Protein AF-A0A2N6ELD4-F1 (afdb_monomer_lite)

Radius of gyration: 31.81 Å; chains: 1; bounding box: 101×23×40 Å

Structure (mmCIF, N/CA/C/O backbone):
data_AF-A0A2N6ELD4-F1
#
_entry.id   AF-A0A2N6ELD4-F1
#
loop_
_atom_site.group_PDB
_atom_site.id
_atom_site.type_symbol
_atom_site.label_atom_id
_atom_site.label_alt_id
_atom_site.label_comp_id
_atom_site.label_asym_id
_atom_site.label_entity_id
_atom_site.label_seq_id
_atom_site.pdbx_PDB_ins_code
_atom_site.Cartn_x
_atom_site.Cartn_y
_atom_site.Cartn_z
_atom_site.occupancy
_atom_site.B_iso_or_equiv
_atom_site.auth_seq_id
_atom_site.auth_comp_id
_atom_site.auth_asym_id
_atom_site.auth_atom_id
_atom_site.pdbx_PDB_model_num
ATOM 1 N N . ILE A 1 1 ? -9.945 0.162 16.788 1.00 88.94 1 ILE A N 1
ATOM 2 C CA . ILE A 1 1 ? -9.278 -0.726 15.803 1.00 88.94 1 ILE A CA 1
ATOM 3 C C . ILE A 1 1 ? -10.378 -1.559 15.162 1.00 88.94 1 ILE A C 1
ATOM 5 O O . ILE A 1 1 ? -11.179 -2.100 15.915 1.00 88.94 1 ILE A O 1
ATOM 9 N N . TYR A 1 2 ? -10.448 -1.615 13.831 1.00 96.50 2 TYR A N 1
ATOM 10 C CA . TYR A 1 2 ? -11.466 -2.367 13.087 1.00 96.50 2 TYR A CA 1
ATOM 11 C C . TYR A 1 2 ? -10.805 -3.454 12.236 1.00 96.50 2 TYR A C 1
ATOM 13 O O . TYR A 1 2 ? -9.700 -3.260 11.733 1.00 96.50 2 TYR A O 1
ATOM 21 N N . SER A 1 3 ? -11.484 -4.587 12.067 1.00 98.06 3 SER A N 1
ATOM 22 C CA . SER A 1 3 ? -11.167 -5.533 10.990 1.00 98.06 3 SER A CA 1
ATOM 23 C C . SER A 1 3 ? -11.577 -4.958 9.631 1.00 98.06 3 SER A C 1
ATOM 25 O O . SER A 1 3 ? -12.412 -4.059 9.577 1.00 98.06 3 SER A O 1
ATOM 27 N N . GLY A 1 4 ? -11.058 -5.517 8.532 1.00 97.50 4 GLY A N 1
ATOM 28 C CA . GLY A 1 4 ? -11.466 -5.102 7.184 1.00 97.50 4 GLY A CA 1
ATOM 29 C C . GLY A 1 4 ? -12.985 -5.162 6.984 1.00 97.50 4 GLY A C 1
ATOM 30 O O . GLY A 1 4 ? -13.575 -4.194 6.527 1.00 97.50 4 GLY A O 1
ATOM 31 N N . ARG A 1 5 ? -13.640 -6.251 7.418 1.00 98.12 5 ARG A N 1
ATOM 32 C CA . ARG A 1 5 ? -15.108 -6.393 7.331 1.00 98.12 5 ARG A CA 1
ATOM 33 C C . ARG A 1 5 ? -15.844 -5.307 8.109 1.00 98.12 5 ARG A C 1
ATOM 35 O O . ARG A 1 5 ? -16.722 -4.663 7.563 1.00 98.12 5 ARG A O 1
ATOM 42 N N . GLN A 1 6 ? -15.427 -5.056 9.350 1.00 98.50 6 GLN A N 1
ATOM 43 C CA . GLN A 1 6 ? -16.025 -3.987 10.153 1.00 98.50 6 GLN A CA 1
ATOM 44 C C . GLN A 1 6 ? -15.813 -2.611 9.515 1.00 98.50 6 GLN A C 1
ATOM 46 O O . GLN A 1 6 ? -16.714 -1.787 9.564 1.00 98.50 6 GLN A O 1
ATOM 51 N N . ALA A 1 7 ? -14.638 -2.359 8.931 1.00 98.38 7 ALA A N 1
ATOM 52 C CA . ALA A 1 7 ? -14.345 -1.114 8.231 1.00 98.38 7 ALA A CA 1
ATOM 53 C C . ALA A 1 7 ? -15.225 -0.934 6.983 1.00 98.38 7 ALA A C 1
ATOM 55 O O . ALA A 1 7 ? -15.655 0.185 6.725 1.00 98.38 7 ALA A O 1
ATOM 56 N N . LEU A 1 8 ? -15.529 -2.016 6.258 1.00 98.06 8 LEU A N 1
ATOM 57 C CA . LEU A 1 8 ? -16.470 -1.995 5.136 1.00 98.06 8 LEU A CA 1
ATOM 58 C C . LEU A 1 8 ? -17.889 -1.657 5.619 1.00 98.06 8 LEU A C 1
ATOM 60 O O . LEU A 1 8 ? -18.522 -0.760 5.075 1.00 98.06 8 LEU A O 1
ATOM 64 N N . ASP A 1 9 ? -18.355 -2.311 6.688 1.00 98.19 9 ASP A N 1
ATOM 65 C CA . ASP A 1 9 ? -19.708 -2.111 7.231 1.00 98.19 9 ASP A CA 1
ATOM 66 C C . ASP A 1 9 ? -19.964 -0.660 7.678 1.00 98.19 9 ASP A C 1
ATOM 68 O O . ASP A 1 9 ? -21.094 -0.174 7.610 1.00 98.19 9 ASP A O 1
ATOM 72 N N . VAL A 1 10 ? -18.920 0.043 8.138 1.00 97.81 10 VAL A N 1
ATOM 73 C CA . VAL A 1 10 ? -18.999 1.459 8.543 1.00 97.81 10 VAL A CA 1
ATOM 74 C C . VAL A 1 10 ? -18.557 2.444 7.451 1.00 97.81 10 VAL A C 1
ATOM 76 O O . VAL A 1 10 ? -18.483 3.642 7.717 1.00 97.81 10 VAL A O 1
ATOM 79 N N . GLY A 1 11 ? -18.245 1.964 6.242 1.00 97.50 11 GLY A N 1
ATOM 80 C CA . GLY A 1 11 ? -17.868 2.797 5.095 1.00 97.50 11 GLY A CA 1
ATOM 81 C C . GLY A 1 11 ? -16.492 3.465 5.195 1.00 97.50 11 GLY A C 1
ATOM 82 O O . GLY A 1 11 ? -16.269 4.507 4.589 1.00 97.50 11 GLY A O 1
ATOM 83 N N . LEU A 1 12 ? -15.565 2.907 5.977 1.00 98.06 12 LEU A N 1
ATOM 84 C CA . LEU A 1 12 ? -14.175 3.383 6.044 1.00 98.06 12 LEU A CA 1
ATOM 85 C C . LEU A 1 12 ? -13.316 2.888 4.872 1.00 98.06 12 LEU A C 1
ATOM 87 O O . LEU A 1 12 ? -12.263 3.465 4.607 1.00 98.06 12 LEU A O 1
ATOM 91 N N . VAL A 1 13 ? -13.730 1.803 4.220 1.00 97.38 13 VAL A N 1
ATOM 92 C CA . VAL A 1 13 ? -13.110 1.255 3.009 1.00 97.38 13 VAL A CA 1
ATOM 93 C C . VAL A 1 13 ? -14.203 0.944 1.999 1.00 97.38 13 VAL A C 1
ATOM 95 O O . VAL A 1 13 ? -15.314 0.597 2.397 1.00 97.38 13 VAL A O 1
ATOM 98 N N . ASP A 1 14 ? -13.880 1.046 0.715 1.00 97.00 14 ASP A N 1
ATOM 99 C CA . ASP A 1 14 ? -14.858 0.835 -0.355 1.00 97.00 14 ASP A CA 1
ATOM 100 C C . ASP A 1 14 ? -15.126 -0.657 -0.598 1.00 97.00 14 ASP A C 1
ATOM 102 O O . ASP A 1 14 ? -16.271 -1.069 -0.766 1.00 97.00 14 ASP A O 1
ATOM 106 N N . GLU A 1 15 ? -14.073 -1.484 -0.577 1.00 96.94 15 GLU A N 1
ATOM 107 C CA . GLU A 1 15 ? -14.147 -2.909 -0.911 1.00 96.94 15 GLU A CA 1
ATOM 108 C C . GLU A 1 15 ? -13.136 -3.757 -0.119 1.00 96.94 15 GLU A C 1
ATOM 110 O O . GLU A 1 15 ? -12.165 -3.257 0.457 1.00 96.94 15 GLU A O 1
ATOM 115 N N . LEU A 1 16 ? -13.360 -5.077 -0.100 1.00 98.06 16 LEU A N 1
ATOM 116 C CA . LEU A 1 16 ? -12.432 -6.059 0.463 1.00 98.06 16 LEU A CA 1
ATOM 117 C C . LEU A 1 16 ? -11.728 -6.825 -0.650 1.00 98.06 16 LEU A C 1
ATOM 119 O O . LEU A 1 16 ? -12.379 -7.434 -1.492 1.00 98.06 16 LEU A O 1
ATOM 123 N N . GLY A 1 17 ? -10.404 -6.890 -0.570 1.00 96.88 17 GLY A N 1
ATOM 124 C CA . GLY A 1 17 ? -9.589 -7.619 -1.529 1.00 96.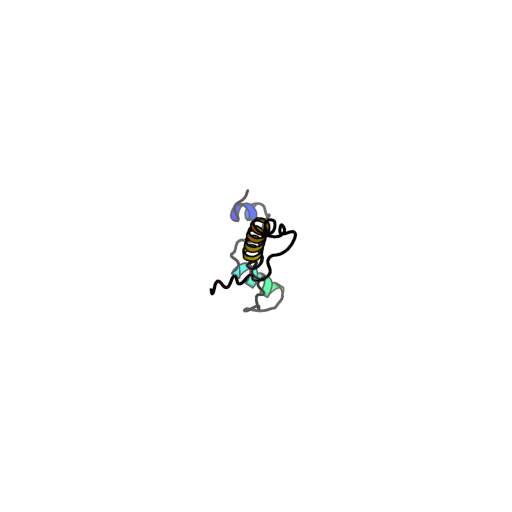88 17 GLY A CA 1
ATOM 125 C C . GLY A 1 17 ? -8.143 -7.741 -1.074 1.00 96.88 17 GLY A C 1
ATOM 126 O O . GLY A 1 17 ? -7.757 -7.308 0.016 1.00 96.88 17 GLY A O 1
ATOM 127 N N . ASN A 1 18 ? -7.342 -8.367 -1.920 1.00 96.81 18 ASN A N 1
ATOM 128 C CA . ASN A 1 18 ? -5.897 -8.428 -1.790 1.00 96.81 18 ASN A CA 1
ATOM 129 C C . ASN A 1 18 ? -5.224 -7.399 -2.723 1.00 96.81 18 ASN A C 1
ATOM 131 O O . ASN A 1 18 ? -5.873 -6.578 -3.369 1.00 96.81 18 ASN A O 1
ATOM 135 N N . LEU A 1 19 ? -3.892 -7.434 -2.789 1.00 95.12 19 LEU A N 1
ATOM 136 C CA . LEU A 1 19 ? -3.115 -6.518 -3.624 1.00 95.12 19 LEU A CA 1
ATOM 137 C C . LEU A 1 19 ? -3.458 -6.615 -5.123 1.00 95.12 19 LEU A C 1
ATOM 139 O O . LEU A 1 19 ? -3.482 -5.596 -5.803 1.00 95.12 19 LEU A O 1
ATOM 143 N N . GLN A 1 20 ? -3.704 -7.819 -5.641 1.00 94.25 20 GLN A N 1
ATOM 144 C CA . GLN A 1 20 ? -4.017 -8.039 -7.056 1.00 94.25 20 GLN A CA 1
ATOM 145 C C . GLN A 1 20 ? -5.366 -7.434 -7.435 1.00 94.25 20 GLN A C 1
ATOM 147 O O . GLN A 1 20 ? -5.477 -6.848 -8.506 1.00 94.25 20 GLN A O 1
ATOM 152 N N . ASP A 1 21 ? -6.350 -7.504 -6.536 1.00 95.25 21 ASP A N 1
ATOM 153 C CA . ASP A 1 21 ? -7.665 -6.893 -6.750 1.00 95.25 21 ASP A CA 1
ATOM 154 C C . ASP A 1 21 ? -7.528 -5.366 -6.866 1.00 95.25 21 ASP A C 1
ATOM 156 O O . ASP A 1 21 ? -8.054 -4.755 -7.795 1.00 95.25 21 ASP A O 1
ATOM 160 N N . ALA A 1 22 ? -6.712 -4.756 -5.997 1.00 94.88 22 ALA A N 1
ATOM 161 C CA . ALA A 1 22 ? -6.418 -3.324 -6.054 1.00 94.88 22 ALA A CA 1
ATOM 162 C C . ALA A 1 22 ? -5.675 -2.917 -7.342 1.00 94.88 22 ALA A C 1
ATOM 164 O O . ALA A 1 22 ? -5.967 -1.869 -7.920 1.00 94.88 22 ALA A O 1
ATOM 165 N N . ILE A 1 23 ? -4.731 -3.741 -7.813 1.00 95.00 23 ILE A N 1
ATOM 166 C CA . ILE A 1 23 ? -4.016 -3.511 -9.079 1.00 95.00 23 ILE A CA 1
ATOM 167 C C . ILE A 1 23 ? -4.980 -3.603 -10.264 1.00 95.00 23 ILE A C 1
ATOM 169 O O . ILE A 1 23 ? -4.959 -2.728 -11.128 1.00 95.00 23 ILE A O 1
ATOM 173 N N . ALA A 1 24 ? -5.826 -4.635 -10.302 1.00 94.00 24 ALA A N 1
ATOM 174 C CA . ALA A 1 24 ? -6.793 -4.840 -11.373 1.00 94.00 24 ALA A CA 1
ATOM 175 C C . ALA A 1 24 ? -7.792 -3.678 -11.450 1.00 94.00 24 ALA A C 1
ATOM 177 O O . ALA A 1 24 ? -7.995 -3.121 -12.527 1.00 94.00 24 ALA A O 1
ATOM 178 N N . TYR A 1 25 ? -8.329 -3.256 -10.303 1.00 94.25 25 TYR A N 1
ATOM 179 C CA . TYR A 1 25 ? -9.237 -2.115 -10.214 1.00 94.25 25 TYR A CA 1
ATOM 180 C C . TYR A 1 25 ? -8.579 -0.817 -10.706 1.00 94.25 25 TYR A C 1
ATOM 182 O O . TYR A 1 25 ? -9.136 -0.098 -11.534 1.00 94.25 25 TYR A O 1
ATOM 190 N N . ALA A 1 26 ? -7.344 -0.537 -10.275 1.00 93.94 26 ALA A N 1
ATOM 191 C CA . ALA A 1 26 ? -6.602 0.631 -10.744 1.00 93.94 26 ALA A CA 1
ATOM 192 C C . ALA A 1 26 ? -6.313 0.577 -12.256 1.00 93.94 26 ALA A C 1
ATOM 194 O O . ALA A 1 26 ? -6.376 1.602 -12.939 1.00 93.94 26 ALA A O 1
ATOM 195 N N . ALA A 1 27 ? -6.010 -0.604 -12.796 1.00 94.56 27 ALA A N 1
ATOM 196 C CA . ALA A 1 27 ? -5.757 -0.788 -14.220 1.00 94.56 27 ALA A CA 1
ATOM 197 C C . ALA A 1 27 ? -7.024 -0.604 -15.068 1.00 94.56 27 ALA A C 1
ATOM 199 O O . ALA A 1 27 ? -6.952 -0.022 -16.151 1.00 94.56 27 ALA A O 1
ATOM 200 N N . GLU A 1 28 ? -8.179 -1.045 -14.566 1.00 93.44 28 GLU A N 1
ATOM 201 C CA . GLU A 1 28 ? -9.482 -0.816 -15.191 1.00 93.44 28 GLU A CA 1
ATOM 202 C C . GLU A 1 28 ? -9.833 0.675 -15.211 1.00 93.44 28 GLU A C 1
ATOM 204 O O . GLU A 1 28 ? -10.117 1.222 -16.277 1.00 93.44 28 GLU A O 1
ATOM 209 N N . LEU A 1 29 ? -9.709 1.361 -14.070 1.00 93.94 29 LEU A N 1
ATOM 210 C CA . LEU A 1 29 ? -9.988 2.797 -13.955 1.00 93.94 29 LEU A CA 1
ATOM 211 C C . LEU A 1 29 ? -9.114 3.667 -14.866 1.00 93.94 29 LEU A C 1
ATOM 213 O O . LEU A 1 29 ? -9.535 4.735 -15.306 1.00 93.94 29 LEU A O 1
ATOM 217 N N . THR A 1 30 ? -7.884 3.230 -15.128 1.00 93.88 30 THR A N 1
ATOM 218 C CA . THR A 1 30 ? -6.906 3.974 -15.935 1.00 93.88 30 THR A CA 1
ATOM 219 C C . THR A 1 30 ? -6.845 3.516 -17.392 1.00 93.88 30 THR A C 1
ATOM 221 O O . THR A 1 30 ? -6.166 4.150 -18.198 1.00 93.88 30 THR A O 1
ATOM 224 N N . GLY A 1 31 ? -7.540 2.433 -17.752 1.00 93.25 31 GLY A N 1
ATOM 225 C CA . GLY A 1 31 ? -7.494 1.849 -19.094 1.00 93.25 31 GLY A CA 1
ATOM 226 C C . GLY A 1 31 ? -6.159 1.177 -19.450 1.00 93.25 31 GLY A C 1
ATOM 227 O O . GLY A 1 31 ? -5.880 0.977 -20.630 1.00 93.25 31 GLY A O 1
ATOM 228 N N . LEU A 1 32 ? -5.329 0.822 -18.460 1.00 89.69 32 LEU A N 1
ATOM 229 C CA . LEU A 1 32 ? -4.016 0.187 -18.662 1.00 89.69 32 LEU A CA 1
ATOM 230 C C . LEU A 1 32 ? -4.100 -1.304 -19.042 1.00 89.69 32 LEU A C 1
ATOM 232 O O . LEU A 1 32 ? -3.113 -1.882 -19.497 1.00 89.69 32 LEU A O 1
ATOM 236 N N . GLY A 1 33 ? -5.272 -1.931 -18.911 1.00 83.25 33 GLY A N 1
ATOM 237 C CA . GLY A 1 33 ? -5.500 -3.319 -19.318 1.00 83.25 33 GLY A CA 1
ATOM 238 C C . GLY A 1 33 ? -5.075 -4.354 -18.270 1.00 83.25 33 GLY A C 1
ATOM 239 O O . GLY A 1 33 ? -5.022 -4.070 -17.081 1.00 83.25 33 GLY A O 1
ATOM 240 N N . LYS A 1 34 ? -4.837 -5.600 -18.704 1.00 77.75 34 LYS A N 1
ATOM 241 C CA . LYS A 1 34 ? -4.730 -6.771 -17.806 1.00 77.75 34 LYS A CA 1
ATOM 242 C C . LYS A 1 34 ? -3.358 -6.989 -17.157 1.00 77.75 34 LYS A C 1
ATOM 244 O O . LYS A 1 34 ? -3.268 -7.816 -16.258 1.00 77.75 34 LYS A O 1
ATOM 249 N N . ASP A 1 35 ? -2.317 -6.303 -17.62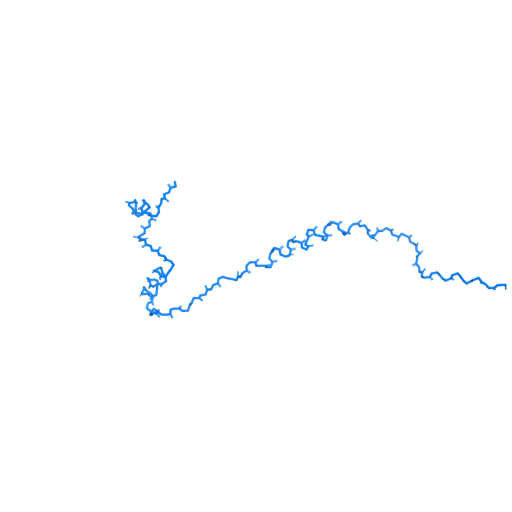1 1.00 84.00 35 ASP A N 1
ATOM 250 C CA . ASP A 1 35 ? -0.938 -6.510 -17.155 1.00 84.00 35 ASP A CA 1
ATOM 251 C C . ASP A 1 35 ? -0.197 -5.167 -17.018 1.00 84.00 35 ASP A C 1
ATOM 253 O O . ASP A 1 35 ? 0.615 -4.798 -17.871 1.00 84.00 35 ASP A O 1
ATOM 257 N N . PRO A 1 36 ? -0.545 -4.358 -16.001 1.00 88.88 36 PRO A N 1
ATOM 258 C CA . PRO A 1 36 ? 0.115 -3.083 -15.769 1.00 88.88 36 PRO A CA 1
ATOM 259 C C . PRO A 1 36 ? 1.533 -3.294 -15.224 1.00 88.88 36 PRO A C 1
ATOM 261 O O . PRO A 1 36 ? 1.758 -4.048 -14.277 1.00 88.88 36 PRO A O 1
ATOM 264 N N . THR A 1 37 ? 2.500 -2.549 -15.759 1.00 91.25 37 THR A N 1
ATOM 265 C CA . THR A 1 37 ? 3.867 -2.539 -15.222 1.00 91.25 37 THR A CA 1
ATOM 266 C C . THR A 1 37 ? 3.882 -1.969 -13.801 1.00 91.25 37 THR A C 1
ATOM 268 O O . THR A 1 37 ? 3.616 -0.784 -13.594 1.00 91.25 37 THR A O 1
ATOM 271 N N . LEU A 1 38 ? 4.252 -2.793 -12.819 1.00 92.12 38 LEU A N 1
ATOM 272 C CA . LEU A 1 38 ? 4.364 -2.385 -11.418 1.00 92.12 38 LEU A CA 1
ATOM 273 C C . LEU A 1 38 ? 5.736 -1.769 -11.127 1.00 92.12 38 LEU A C 1
ATOM 275 O O . LEU A 1 38 ? 6.778 -2.370 -11.397 1.00 92.12 38 LEU A O 1
ATOM 279 N N . ILE A 1 39 ? 5.741 -0.582 -10.521 1.00 92.31 39 ILE A N 1
ATOM 280 C CA . ILE A 1 39 ? 6.959 0.074 -10.035 1.00 92.31 39 ILE A CA 1
ATOM 281 C C . ILE A 1 39 ? 7.024 -0.103 -8.520 1.00 92.31 39 ILE A C 1
ATOM 283 O O . ILE A 1 39 ? 6.176 0.403 -7.787 1.00 92.31 39 ILE A O 1
ATOM 287 N N . TYR A 1 40 ? 8.056 -0.801 -8.049 1.00 89.69 40 TYR A N 1
ATOM 288 C CA . TYR A 1 40 ? 8.290 -1.015 -6.623 1.00 89.69 40 TYR A CA 1
ATOM 289 C C . TYR A 1 40 ? 9.248 0.036 -6.050 1.00 89.69 40 TYR A C 1
ATOM 291 O O . TYR A 1 40 ? 10.192 0.451 -6.734 1.00 89.69 40 TYR A O 1
ATOM 299 N N . PRO A 1 41 ? 9.052 0.460 -4.789 1.00 87.19 41 PRO A N 1
ATOM 300 C CA . PRO A 1 41 ? 9.985 1.358 -4.126 1.00 87.19 41 PRO A CA 1
ATOM 301 C C . PRO A 1 41 ? 11.369 0.711 -4.003 1.00 87.19 41 PRO A C 1
ATOM 303 O O . PRO A 1 41 ? 11.513 -0.512 -3.915 1.00 87.19 41 PRO A O 1
ATOM 306 N N . ARG A 1 42 ? 12.413 1.548 -3.986 1.00 83.69 42 ARG A N 1
ATOM 307 C CA . ARG A 1 42 ? 13.785 1.063 -3.803 1.00 83.69 42 ARG A CA 1
ATOM 308 C C . ARG A 1 42 ? 13.926 0.405 -2.424 1.00 83.69 42 ARG A C 1
ATOM 310 O O . ARG A 1 42 ? 13.429 0.956 -1.446 1.00 83.69 42 ARG A O 1
ATOM 317 N N . PRO A 1 43 ? 14.630 -0.733 -2.321 1.00 78.00 43 PRO A N 1
ATOM 318 C CA . PRO A 1 43 ? 14.823 -1.405 -1.043 1.00 78.00 43 PRO A CA 1
ATOM 319 C C . PRO A 1 43 ? 15.679 -0.553 -0.094 1.00 78.00 43 PRO A C 1
ATOM 321 O O . PRO A 1 43 ? 16.752 -0.087 -0.477 1.00 78.00 43 PRO A O 1
ATOM 324 N N . GLU A 1 44 ? 15.263 -0.432 1.168 1.00 73.25 44 GLU A N 1
ATOM 325 C CA . GLU A 1 44 ? 15.917 0.377 2.220 1.00 73.25 44 GLU A CA 1
ATOM 326 C C . GLU A 1 44 ? 17.275 -0.169 2.713 1.00 73.25 44 GLU A C 1
ATOM 328 O O . GLU A 1 44 ? 17.853 0.331 3.673 1.00 73.25 44 GLU A O 1
ATOM 333 N N . LYS A 1 45 ? 17.829 -1.206 2.072 1.00 64.31 45 LYS A N 1
ATOM 334 C CA . LYS A 1 45 ? 18.966 -1.999 2.587 1.00 64.31 45 LYS A CA 1
ATOM 335 C C . LYS A 1 45 ? 20.250 -1.206 2.869 1.00 64.31 45 LYS A C 1
ATOM 337 O O . LYS A 1 45 ? 21.131 -1.728 3.546 1.00 64.31 45 LYS A O 1
ATOM 342 N N . LYS A 1 46 ? 20.373 0.014 2.350 1.00 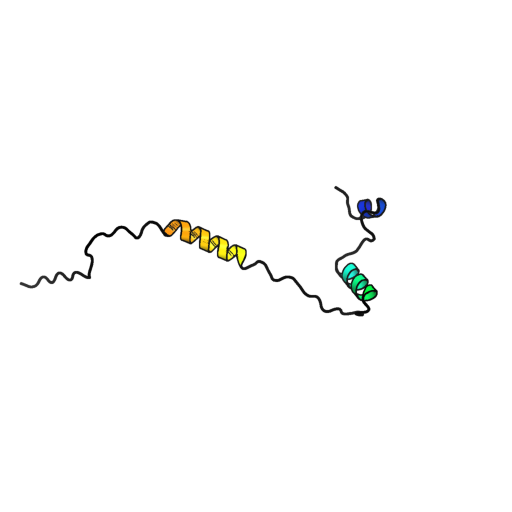64.56 46 LYS A N 1
ATOM 343 C CA . LYS A 1 46 ? 21.547 0.867 2.562 1.00 64.56 46 LYS A CA 1
ATOM 344 C C . LYS A 1 46 ? 21.595 1.459 3.973 1.00 64.56 46 LYS A C 1
ATOM 346 O O . LYS A 1 46 ? 22.645 1.410 4.600 1.00 64.56 46 LYS A O 1
ATOM 351 N N . GLU A 1 47 ? 20.447 1.830 4.531 1.00 70.19 47 GLU A N 1
ATOM 352 C CA . GLU A 1 47 ? 20.354 2.499 5.834 1.00 70.19 47 GLU A CA 1
ATOM 353 C C . GLU A 1 47 ? 20.855 1.625 6.995 1.00 70.19 47 GLU A C 1
ATOM 355 O O . GLU A 1 47 ? 21.514 2.108 7.908 1.00 70.19 47 GLU A O 1
ATOM 360 N N . LEU A 1 48 ? 20.582 0.314 6.978 1.00 77.19 48 LEU A N 1
ATOM 361 C CA . LEU A 1 48 ? 20.959 -0.579 8.084 1.00 77.19 48 LEU A CA 1
ATOM 362 C C . LEU A 1 48 ? 22.468 -0.835 8.154 1.00 77.19 48 LEU A C 1
ATOM 364 O O . LEU A 1 48 ? 23.041 -0.858 9.244 1.00 77.19 48 LEU A O 1
ATOM 368 N N . LEU A 1 49 ? 23.108 -1.041 6.999 1.00 77.44 49 LEU A N 1
ATOM 369 C CA . LEU A 1 49 ? 24.548 -1.279 6.933 1.00 77.44 49 LEU A CA 1
ATOM 370 C C . LEU A 1 49 ? 25.317 0.013 7.240 1.00 77.44 49 LEU A C 1
ATOM 372 O O . LEU A 1 49 ? 26.282 -0.020 8.001 1.00 77.44 49 LEU A O 1
ATOM 376 N N . GLU A 1 50 ? 24.848 1.143 6.705 1.00 73.56 50 GLU A N 1
ATOM 377 C CA . GLU A 1 50 ? 25.398 2.479 6.961 1.00 73.56 50 GLU A CA 1
ATOM 378 C C . GLU A 1 50 ? 25.307 2.841 8.452 1.00 73.56 50 GLU A C 1
ATOM 380 O O . GLU A 1 50 ? 26.321 3.189 9.058 1.00 73.56 50 GLU A O 1
ATOM 385 N N . ARG A 1 51 ? 24.156 2.607 9.099 1.00 74.81 51 ARG A N 1
ATOM 386 C CA . ARG A 1 51 ? 23.983 2.787 10.554 1.00 74.81 51 ARG A CA 1
ATOM 387 C C . ARG A 1 51 ? 24.922 1.918 11.394 1.00 74.81 51 ARG A C 1
ATOM 389 O O . ARG A 1 51 ? 25.415 2.359 12.434 1.00 74.81 51 ARG A O 1
ATOM 396 N N . LEU A 1 52 ? 25.174 0.676 10.974 1.00 80.94 52 LEU A N 1
ATOM 397 C CA . LEU A 1 52 ? 26.118 -0.216 11.657 1.00 80.94 52 LEU A CA 1
ATOM 398 C C . LEU A 1 52 ? 27.559 0.302 11.535 1.00 80.94 52 LEU A C 1
ATOM 400 O O . LEU A 1 52 ? 28.260 0.380 12.545 1.00 80.94 52 LEU A O 1
ATOM 404 N N . LEU A 1 53 ? 27.979 0.713 10.337 1.00 81.44 53 LEU A N 1
ATOM 405 C CA . LEU A 1 53 ? 29.306 1.280 10.073 1.00 81.44 53 LEU A CA 1
ATOM 406 C C . LEU A 1 53 ? 29.555 2.573 10.867 1.00 81.44 53 LEU A C 1
ATOM 408 O O . LEU A 1 53 ? 30.604 2.703 11.502 1.00 81.44 53 LEU A O 1
ATOM 412 N N . GLU A 1 54 ? 28.583 3.488 10.917 1.00 70.06 54 GLU A N 1
ATOM 413 C CA . GLU A 1 54 ? 28.661 4.706 11.738 1.00 70.06 54 GLU A CA 1
ATOM 414 C C . GLU A 1 54 ? 28.833 4.388 13.231 1.00 70.06 54 GLU A C 1
ATOM 416 O O . GLU A 1 54 ? 29.669 4.990 13.914 1.00 70.06 54 GLU A O 1
ATOM 421 N N . SER A 1 55 ? 28.101 3.388 13.737 1.00 69.44 55 SER A N 1
ATOM 422 C CA . SER A 1 55 ? 28.186 2.969 15.142 1.00 69.44 55 SER A CA 1
ATOM 423 C C . SER A 1 55 ? 29.552 2.373 15.514 1.00 69.44 55 SER A C 1
ATOM 425 O O . SER A 1 55 ? 30.009 2.521 16.653 1.00 69.44 55 SER A O 1
ATOM 427 N N . SER A 1 56 ? 30.233 1.731 14.558 1.00 70.00 56 SER A N 1
ATOM 428 C CA . SER A 1 56 ? 31.587 1.206 14.735 1.00 70.00 56 SER A CA 1
ATOM 429 C C . SER A 1 56 ? 32.631 2.324 14.711 1.00 70.00 56 SER A C 1
ATOM 431 O O . SER A 1 56 ? 33.490 2.375 15.589 1.00 70.00 56 SER A O 1
ATOM 433 N N . ILE A 1 57 ? 32.549 3.258 13.761 1.00 69.88 57 ILE A N 1
ATOM 434 C CA . ILE A 1 57 ? 33.543 4.334 13.597 1.00 69.88 57 ILE A CA 1
ATOM 435 C C . ILE A 1 57 ? 33.539 5.291 14.801 1.00 69.88 57 ILE A C 1
ATOM 437 O O . ILE A 1 57 ? 34.608 5.661 15.296 1.00 69.88 57 ILE A O 1
ATOM 441 N N . GLY A 1 58 ? 32.363 5.604 15.358 1.00 61.03 58 GLY A N 1
ATOM 442 C CA . GLY A 1 58 ? 32.230 6.443 16.556 1.00 61.03 58 GLY A CA 1
ATOM 443 C C . GLY A 1 58 ? 32.874 5.864 17.826 1.00 61.03 58 GLY A C 1
ATOM 444 O O . GLY A 1 58 ? 33.157 6.610 18.760 1.00 61.03 58 GLY A O 1
ATOM 445 N N . ARG A 1 59 ? 33.154 4.551 17.871 1.00 59.88 59 ARG A N 1
ATOM 446 C CA . ARG A 1 59 ? 33.801 3.883 19.019 1.00 59.88 59 ARG A CA 1
ATOM 447 C C . ARG A 1 59 ? 35.322 3.763 18.895 1.00 59.88 59 ARG A C 1
ATOM 449 O O . ARG A 1 59 ? 35.987 3.592 19.913 1.00 59.88 59 ARG A O 1
ATOM 456 N N . PHE A 1 60 ? 35.877 3.880 17.687 1.00 61.97 60 PHE A N 1
ATOM 457 C CA . PHE A 1 60 ? 37.319 3.728 17.437 1.00 61.97 60 PHE A CA 1
ATOM 458 C C . PHE A 1 60 ? 38.044 5.047 17.098 1.00 61.97 60 PHE A C 1
ATOM 460 O O . PHE A 1 60 ? 39.265 5.117 17.220 1.00 61.97 60 PHE A O 1
ATOM 467 N N . GLY A 1 61 ? 37.322 6.113 16.730 1.00 59.84 61 GLY A N 1
ATOM 468 C CA . GLY A 1 61 ? 37.901 7.353 16.189 1.00 59.84 61 GLY A CA 1
ATOM 469 C C . GLY A 1 61 ? 38.652 8.286 17.154 1.00 59.84 61 GLY A C 1
ATOM 470 O O . GLY A 1 61 ? 39.257 9.247 16.689 1.00 59.84 61 GLY A O 1
ATOM 471 N N . THR A 1 62 ? 38.662 8.049 18.472 1.00 52.53 62 THR A N 1
ATOM 472 C CA . THR A 1 62 ? 39.231 9.019 19.444 1.00 52.53 62 THR A CA 1
ATOM 473 C C . THR A 1 62 ? 40.500 8.544 20.160 1.00 52.53 62 THR A C 1
ATOM 475 O O . THR A 1 62 ? 40.936 9.182 21.113 1.00 52.53 62 THR A O 1
ATOM 478 N N . LYS A 1 63 ? 41.142 7.448 19.730 1.00 51.97 63 LYS A N 1
ATOM 479 C CA . LYS A 1 63 ? 42.335 6.924 20.430 1.00 51.97 63 LYS A CA 1
ATOM 480 C C . LYS A 1 63 ? 43.525 6.592 19.527 1.00 51.97 63 LYS A C 1
ATOM 482 O O . LYS A 1 63 ? 44.184 5.582 19.736 1.00 51.97 63 LYS A O 1
ATOM 487 N N . VAL A 1 64 ? 43.810 7.438 18.531 1.00 57.75 64 VAL A N 1
ATOM 488 C CA . VAL A 1 64 ? 45.064 7.359 17.739 1.00 57.75 64 VAL A CA 1
ATOM 489 C C . VAL A 1 64 ? 45.790 8.713 17.608 1.00 57.75 64 VAL A C 1
ATOM 491 O O . VAL A 1 64 ? 46.927 8.755 17.155 1.00 57.75 64 VAL A O 1
ATOM 494 N N . ILE A 1 65 ? 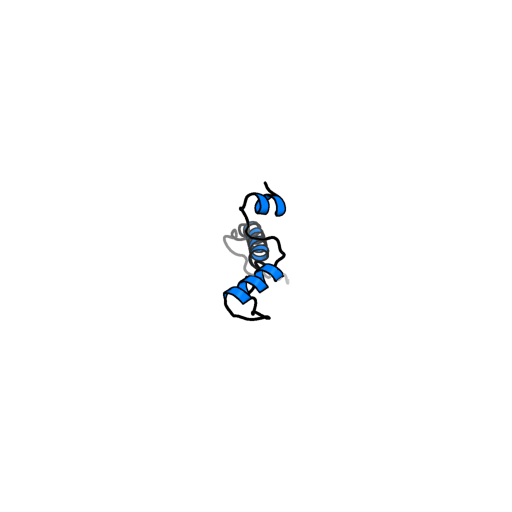45.224 9.828 18.090 1.00 55.78 65 ILE A N 1
ATOM 495 C CA . ILE A 1 65 ? 45.895 11.144 1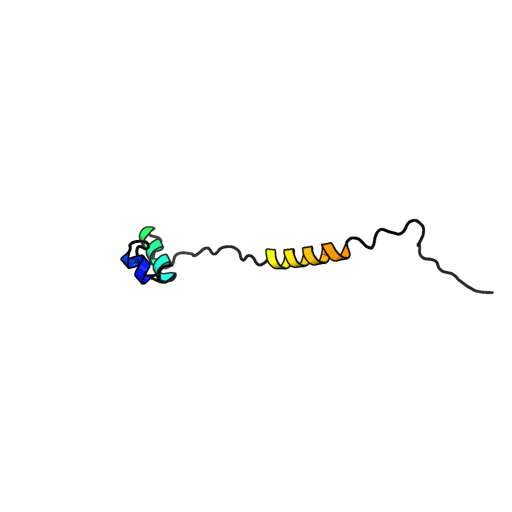8.058 1.00 55.78 65 ILE A CA 1
ATOM 496 C C . ILE A 1 65 ? 46.396 11.513 19.457 1.00 55.78 65 ILE A C 1
ATOM 498 O O . ILE A 1 65 ? 45.910 12.430 20.109 1.00 55.78 65 ILE A O 1
ATOM 502 N N . SER A 1 66 ? 47.387 10.769 19.929 1.00 50.09 66 SER A N 1
ATOM 503 C CA . SER A 1 66 ? 48.294 11.247 20.971 1.00 50.09 66 SER A CA 1
ATOM 504 C C . SER A 1 66 ? 49.663 10.619 20.750 1.00 50.09 66 SER A C 1
ATOM 506 O O . SER A 1 66 ? 50.041 9.665 21.423 1.00 50.09 66 SER A O 1
ATOM 508 N N . SER A 1 67 ? 50.399 11.158 19.782 1.00 45.81 67 SER A N 1
ATOM 509 C CA . SER A 1 67 ? 51.854 11.054 19.771 1.00 45.81 67 SER A CA 1
ATOM 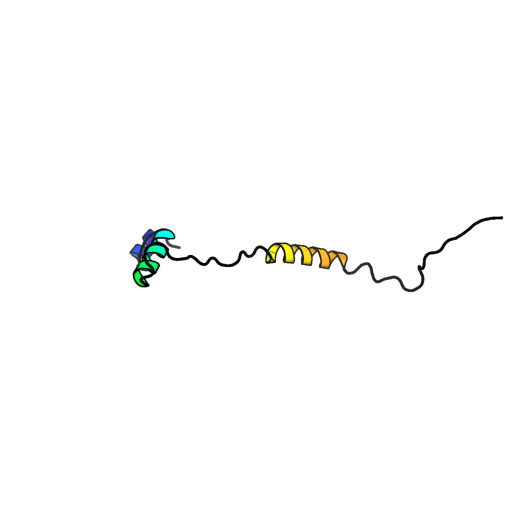510 C C . SER A 1 67 ? 52.408 12.449 19.484 1.00 45.81 67 SER A C 1
ATOM 512 O O . SER A 1 67 ? 52.444 12.857 18.323 1.00 45.81 67 SER A O 1
ATOM 514 N N . PRO A 1 68 ? 52.800 13.231 20.505 1.00 46.56 68 PRO A N 1
ATOM 515 C CA . PRO A 1 68 ? 53.726 14.318 20.277 1.00 46.56 68 PRO A CA 1
ATOM 516 C C . PRO A 1 68 ? 55.122 13.700 20.132 1.00 46.56 68 PRO A C 1
ATOM 518 O O . PRO A 1 68 ? 55.555 12.936 20.985 1.00 46.56 68 PRO A O 1
ATOM 521 N N . ALA A 1 69 ? 55.802 14.053 19.045 1.00 48.91 69 ALA A N 1
ATOM 522 C CA . ALA A 1 69 ? 57.226 13.826 18.803 1.00 48.91 69 ALA A CA 1
ATOM 523 C C . ALA A 1 69 ? 57.714 12.364 18.655 1.00 48.91 69 ALA A C 1
ATOM 525 O O . ALA A 1 69 ? 57.830 11.604 19.606 1.00 48.91 69 ALA A O 1
ATOM 526 N N . GLY A 1 70 ? 58.145 12.037 17.432 1.00 54.59 70 GLY A N 1
ATOM 527 C CA . GLY A 1 70 ? 59.299 11.162 17.207 1.00 54.59 70 GLY A CA 1
ATOM 528 C C . GLY A 1 70 ? 59.085 9.657 17.366 1.00 54.59 70 GLY A C 1
ATOM 529 O O . GLY A 1 70 ? 59.531 9.064 18.337 1.00 54.59 70 GLY A O 1
ATOM 530 N N . ALA A 1 71 ? 58.540 9.004 16.341 1.00 52.56 71 ALA A N 1
ATOM 531 C CA . ALA A 1 71 ? 58.702 7.560 16.159 1.00 52.56 71 ALA A CA 1
ATOM 532 C C . ALA A 1 71 ? 58.849 7.232 14.665 1.00 52.56 71 ALA A C 1
ATOM 534 O O . ALA A 1 71 ? 58.036 6.534 14.066 1.00 52.56 71 ALA A O 1
ATOM 535 N N . GLY A 1 72 ? 59.886 7.804 14.044 1.00 57.12 72 GLY A N 1
ATOM 536 C CA . GLY A 1 72 ? 60.457 7.232 12.824 1.00 57.12 72 GLY A CA 1
ATOM 537 C C . GLY A 1 72 ? 61.096 5.874 13.135 1.00 57.12 72 GLY A C 1
ATOM 538 O O . GLY A 1 72 ? 61.432 5.603 14.287 1.00 57.12 72 GLY A O 1
ATOM 539 N N . ALA A 1 73 ? 61.243 5.018 12.123 1.00 57.69 73 ALA A N 1
ATOM 540 C CA . ALA A 1 73 ? 61.851 3.696 12.254 1.00 57.69 73 ALA A CA 1
ATOM 541 C C . ALA A 1 73 ? 63.253 3.790 12.887 1.00 57.69 73 ALA A C 1
ATOM 543 O O . ALA A 1 73 ? 64.166 4.365 12.297 1.00 57.69 73 ALA A O 1
ATOM 544 N N . GLN A 1 74 ? 63.423 3.238 14.090 1.00 59.81 74 GLN A N 1
ATOM 545 C CA . GLN A 1 74 ? 64.715 3.192 14.776 1.00 59.81 74 GLN A CA 1
ATOM 546 C C . GLN A 1 74 ? 65.321 1.801 14.587 1.00 59.81 74 GLN A C 1
ATOM 548 O O . GLN A 1 74 ? 64.775 0.811 15.070 1.00 59.81 74 GLN A O 1
ATOM 553 N N . TYR A 1 75 ? 66.442 1.729 13.870 1.00 49.84 75 TYR A N 1
ATOM 554 C CA . TYR A 1 75 ? 67.276 0.533 13.763 1.00 49.84 75 TYR A CA 1
ATOM 555 C C . TYR A 1 75 ? 68.456 0.712 14.729 1.00 49.84 75 TYR A C 1
ATOM 557 O O . TYR A 1 75 ? 69.314 1.562 14.499 1.00 49.84 75 TYR A O 1
ATOM 565 N N . LEU A 1 76 ? 68.494 -0.046 15.827 1.00 61.66 76 LEU A N 1
ATOM 566 C CA . LEU A 1 76 ? 69.658 -0.114 16.718 1.00 61.66 76 LEU A CA 1
ATOM 567 C C . LEU A 1 76 ? 70.519 -1.301 16.282 1.00 61.66 76 LEU A C 1
ATOM 569 O O . LEU A 1 76 ? 70.237 -2.450 16.613 1.00 61.66 76 LEU A O 1
ATOM 573 N N . TRP A 1 77 ? 71.543 -1.012 15.479 1.00 52.59 77 TRP A N 1
ATOM 574 C CA . TRP A 1 77 ? 72.579 -1.977 15.125 1.00 52.59 77 TRP A CA 1
ATOM 575 C C . TRP A 1 77 ? 73.614 -2.046 16.250 1.00 52.59 77 TRP A C 1
ATOM 577 O O . TRP A 1 77 ? 74.203 -1.034 16.621 1.00 52.59 77 TRP A O 1
ATOM 587 N N . THR A 1 78 ? 73.835 -3.243 16.790 1.00 60.25 78 THR A N 1
ATOM 588 C CA . THR A 1 78 ? 74.907 -3.530 17.749 1.00 60.25 78 THR A CA 1
ATOM 589 C C . THR A 1 78 ? 75.932 -4.435 17.074 1.00 60.25 78 THR A C 1
ATOM 591 O O . THR A 1 78 ? 75.656 -5.615 16.850 1.00 60.25 78 THR A O 1
ATOM 594 N N . GLY A 1 79 ? 77.104 -3.896 16.746 1.00 61.53 79 GLY A N 1
ATOM 595 C CA . GLY A 1 79 ? 78.218 -4.659 16.192 1.00 61.53 79 GLY A CA 1
ATOM 596 C C . GLY A 1 79 ? 79.557 -4.036 16.575 1.00 61.53 79 GLY A C 1
ATOM 597 O O . GLY A 1 79 ? 79.949 -3.072 15.935 1.00 61.53 79 GLY A O 1
ATOM 598 N N . ILE A 1 80 ? 80.161 -4.617 17.625 1.00 47.81 80 ILE A N 1
ATOM 599 C CA . ILE A 1 80 ? 81.544 -4.531 18.161 1.00 47.81 80 ILE A CA 1
ATOM 600 C C . ILE A 1 80 ? 82.240 -3.167 18.085 1.00 47.81 80 ILE A C 1
ATOM 602 O O . ILE A 1 80 ? 82.714 -2.784 16.995 1.00 47.81 80 ILE A O 1
#

Foldseek 3Di:
DDDPVRCCVVVVDVDDDDPQVVVCVVCVVVVVPDDDDDDDDDDPVVVVVVVVVVVVCVVPVPPPPDDDDDDDPDDDDDDD

Sequence (80 aa):
IYSGRQALDVGLVDELGNLQDAIAYAAELTGLGKDPTLIYPRPEKKELLERLLESSIGRFGTKVISSPAGAGAQYLWTGI

Secondary structure (DSSP, 8-state):
---HHHHHHTTSSS----HHHHHHHHHHHHT--S---PPPPPP-HHHHHHHHHHHHHHHHTTSS----S--S--------

pLDDT: mean 78.71, std 17.56, range [45.81, 98.5]